Protein AF-A0A963S3J5-F1 (afdb_monomer_lite)

pLDDT: mean 81.97, std 17.03, range [45.91, 96.25]

Secondary structure (DSSP, 8-state):
----SSSTTTTT-------EEEEEE-SS-EEEEEE-TTS-EEEEEEE-HHHHHHHTTTS--

Structure (mmCIF, N/CA/C/O backbone):
data_AF-A0A963S3J5-F1
#
_entry.id   AF-A0A963S3J5-F1
#
loop_
_atom_site.group_PDB
_atom_site.id
_atom_site.type_symbol
_atom_site.label_atom_id
_atom_site.label_alt_id
_atom_site.label_comp_id
_atom_site.label_asym_id
_atom_site.label_entity_id
_atom_site.label_seq_id
_atom_site.pdbx_PDB_ins_code
_atom_site.Cartn_x
_atom_site.Cartn_y
_atom_site.Cartn_z
_atom_site.occupancy
_atom_site.B_iso_or_equiv
_atom_site.auth_seq_id
_atom_site.auth_comp_id
_atom_site.auth_asym_id
_atom_site.auth_atom_id
_atom_site.pdbx_PDB_model_num
ATOM 1 N N . MET A 1 1 ? 16.742 -15.005 42.201 1.00 50.75 1 MET A N 1
ATOM 2 C CA . MET A 1 1 ? 17.022 -13.839 41.337 1.00 50.75 1 MET A CA 1
ATOM 3 C C . MET A 1 1 ? 17.393 -14.367 39.963 1.00 50.75 1 MET A C 1
ATOM 5 O O . MET A 1 1 ? 18.419 -15.020 39.892 1.00 50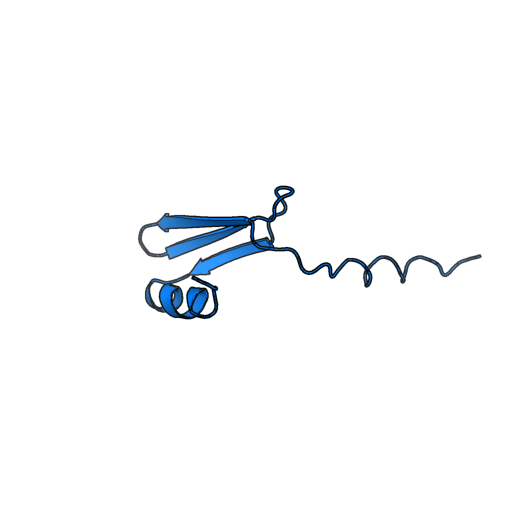.75 1 MET A O 1
ATOM 9 N N . MET A 1 2 ? 16.535 -14.149 38.958 1.00 46.19 2 MET A N 1
ATOM 10 C CA . MET A 1 2 ? 16.698 -14.347 37.497 1.00 46.19 2 MET A CA 1
ATOM 11 C C . MET A 1 2 ? 15.449 -15.028 36.928 1.00 46.19 2 MET A C 1
ATOM 13 O O . MET A 1 2 ? 15.190 -16.187 37.229 1.00 46.19 2 MET A O 1
ATOM 17 N N . GLY A 1 3 ? 14.684 -14.296 36.114 1.00 51.31 3 GLY A N 1
ATOM 18 C CA . GLY A 1 3 ? 13.561 -14.861 35.361 1.00 51.31 3 GLY A CA 1
ATOM 19 C C . GLY A 1 3 ? 12.414 -13.893 35.063 1.00 51.31 3 GLY A C 1
ATOM 20 O O . GLY A 1 3 ? 11.263 -14.287 35.178 1.00 51.31 3 GLY A O 1
ATOM 21 N N . SER A 1 4 ? 12.688 -12.630 34.717 1.00 55.75 4 SER A N 1
ATOM 22 C CA . SER A 1 4 ? 11.634 -11.653 34.371 1.00 55.75 4 SER A CA 1
ATOM 23 C C . SER A 1 4 ? 12.010 -10.806 33.157 1.00 55.75 4 SER A C 1
ATOM 25 O O . SER A 1 4 ? 11.945 -9.587 33.205 1.00 55.75 4 SER A O 1
ATOM 27 N N . LEU A 1 5 ? 12.436 -11.450 32.069 1.00 57.72 5 LEU A N 1
ATOM 28 C CA . LEU A 1 5 ? 12.723 -10.765 30.797 1.00 57.72 5 LEU A CA 1
ATOM 29 C C . LEU A 1 5 ? 12.001 -11.376 29.588 1.00 57.72 5 LEU A C 1
ATOM 31 O O . LEU A 1 5 ? 12.135 -10.867 28.484 1.00 57.72 5 LEU A O 1
ATOM 35 N N . GLN A 1 6 ? 11.198 -12.430 29.775 1.00 52.53 6 GLN A N 1
ATOM 36 C CA . GLN A 1 6 ? 10.502 -13.082 28.660 1.00 52.53 6 GLN A CA 1
ATOM 37 C C . GLN A 1 6 ? 9.079 -12.560 28.427 1.00 52.53 6 GLN A C 1
ATOM 39 O O . GLN A 1 6 ? 8.516 -12.864 27.388 1.00 52.53 6 GLN A O 1
ATOM 44 N N . VAL A 1 7 ? 8.498 -11.756 29.325 1.00 54.75 7 VAL A N 1
ATOM 45 C CA . VAL A 1 7 ? 7.099 -11.292 29.187 1.00 54.75 7 VAL A CA 1
ATOM 46 C C . VAL A 1 7 ? 6.971 -10.014 28.340 1.00 54.75 7 VAL A C 1
ATOM 48 O O . VAL A 1 7 ? 5.914 -9.763 27.784 1.00 54.75 7 VAL A O 1
ATOM 51 N N . GLN A 1 8 ? 8.055 -9.266 28.102 1.00 50.59 8 GLN A N 1
ATOM 52 C CA . GLN A 1 8 ? 7.972 -7.982 27.382 1.00 50.59 8 GLN A CA 1
ATOM 53 C C . GLN A 1 8 ? 7.916 -8.087 25.849 1.00 50.59 8 GLN A C 1
ATOM 55 O O . GLN A 1 8 ? 7.637 -7.095 25.192 1.00 50.59 8 GLN A O 1
ATOM 60 N N . VAL A 1 9 ? 8.183 -9.260 25.263 1.00 57.25 9 VAL A N 1
ATOM 61 C CA . VAL A 1 9 ? 8.218 -9.424 23.793 1.00 57.25 9 VAL A CA 1
ATOM 62 C C . VAL A 1 9 ? 6.859 -9.848 23.217 1.00 57.25 9 VAL A C 1
ATOM 64 O O . VAL A 1 9 ? 6.612 -9.661 22.031 1.00 57.25 9 VAL A O 1
ATOM 67 N N . TRP A 1 10 ? 5.948 -10.380 24.037 1.00 45.91 10 TRP A N 1
ATOM 68 C C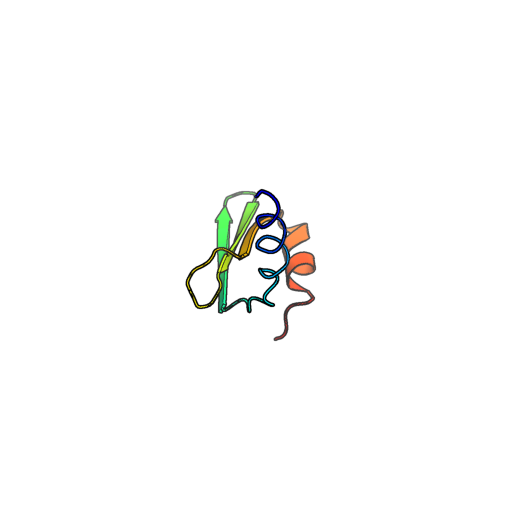A . TRP A 1 10 ? 4.663 -10.930 23.568 1.00 45.91 10 TRP A CA 1
ATOM 69 C C . TRP A 1 10 ? 3.480 -9.979 23.781 1.00 45.91 10 TRP A C 1
ATOM 71 O O . TRP A 1 10 ? 2.425 -10.194 23.196 1.00 45.91 10 TRP A O 1
ATOM 81 N N . GLU A 1 11 ? 3.651 -8.928 24.587 1.00 50.09 11 GLU A N 1
ATOM 82 C CA . GLU A 1 11 ? 2.615 -7.916 24.847 1.00 50.09 11 GLU A CA 1
ATOM 83 C C . GLU A 1 11 ? 2.597 -6.782 23.807 1.00 50.09 11 GLU A C 1
ATOM 85 O O . GLU A 1 11 ? 1.688 -5.962 23.823 1.00 50.09 11 GLU A O 1
ATOM 90 N N . SER A 1 12 ? 3.550 -6.734 22.867 1.00 50.47 12 SER A N 1
ATOM 91 C CA . SER A 1 12 ? 3.642 -5.647 21.875 1.00 50.47 12 SER A CA 1
ATOM 92 C C . SER A 1 12 ? 2.884 -5.897 20.568 1.00 50.47 12 SER A C 1
ATOM 94 O O . SER A 1 12 ? 2.982 -5.089 19.647 1.00 50.47 12 SER A O 1
ATOM 96 N N . PHE A 1 13 ? 2.099 -6.972 20.464 1.00 52.06 13 PHE A N 1
ATOM 97 C CA . PHE A 1 13 ? 1.170 -7.149 19.345 1.00 52.06 13 PHE A CA 1
ATOM 98 C C . PHE A 1 13 ? -0.093 -6.314 19.581 1.00 52.06 13 PHE A C 1
ATOM 100 O O . PHE A 1 13 ? -1.175 -6.844 19.821 1.00 52.06 13 PHE A O 1
ATOM 107 N N . HIS A 1 14 ? 0.048 -4.992 19.544 1.00 60.75 14 HIS A N 1
ATOM 108 C CA . HIS A 1 14 ? -1.105 -4.121 19.363 1.00 60.75 14 HIS A CA 1
ATOM 109 C C . HIS A 1 14 ? -1.519 -4.174 17.889 1.00 60.75 14 HIS A C 1
ATOM 111 O O . HIS A 1 14 ? -0.665 -4.114 17.004 1.00 60.75 14 HIS A O 1
ATOM 117 N N . GLU A 1 15 ? -2.821 -4.300 17.617 1.00 67.62 15 GLU A N 1
ATOM 118 C CA . GLU A 1 15 ? -3.375 -4.032 16.288 1.00 67.62 15 GLU A CA 1
ATOM 119 C C . GLU A 1 15 ? -3.106 -2.558 15.967 1.00 67.62 15 GLU A C 1
ATOM 121 O O . GLU A 1 15 ? -3.836 -1.664 16.387 1.00 67.62 15 GLU A O 1
ATOM 126 N N . GLN A 1 16 ? -1.984 -2.295 15.304 1.00 77.31 16 GLN A N 1
ATOM 127 C CA . GLN A 1 16 ? -1.625 -0.954 14.878 1.00 77.31 16 GLN A CA 1
ATOM 128 C C . GLN A 1 16 ? -2.371 -0.629 13.589 1.00 77.31 16 GLN A C 1
ATOM 130 O O . GLN A 1 16 ? -2.211 -1.298 12.565 1.00 77.31 16 GLN A O 1
ATOM 135 N N . GLU A 1 17 ? -3.213 0.398 13.655 1.00 85.94 17 GLU A N 1
ATOM 136 C CA . GLU A 1 17 ? -3.985 0.865 12.513 1.00 85.94 17 GLU A CA 1
ATOM 137 C C . GLU A 1 17 ? -3.078 1.606 11.524 1.00 85.94 17 GLU A C 1
ATOM 139 O O . GLU A 1 17 ? -2.261 2.455 11.895 1.00 85.94 17 GLU A O 1
ATOM 144 N N . VAL A 1 18 ? -3.231 1.294 10.237 1.00 88.88 18 VAL A N 1
ATOM 145 C CA . VAL A 1 18 ? -2.534 2.017 9.174 1.00 88.88 18 VAL A CA 1
ATOM 146 C C . VAL A 1 18 ? -3.148 3.410 9.044 1.00 88.88 18 VAL A C 1
ATOM 148 O O . VAL A 1 18 ? -4.255 3.561 8.538 1.00 88.88 18 VAL A O 1
ATOM 151 N N . ALA A 1 19 ? -2.404 4.439 9.445 1.00 91.81 19 ALA A N 1
ATOM 152 C CA . ALA A 1 19 ? -2.844 5.830 9.358 1.00 91.81 19 ALA A CA 1
ATOM 153 C C . ALA A 1 19 ? -2.592 6.443 7.979 1.00 91.81 19 ALA A C 1
ATOM 155 O O . ALA A 1 19 ? -3.350 7.284 7.498 1.00 91.81 19 ALA A O 1
ATOM 156 N N . THR A 1 20 ? -1.475 6.093 7.341 1.00 92.25 20 THR A N 1
ATOM 157 C CA . THR A 1 20 ? -1.112 6.645 6.031 1.00 92.25 20 THR A CA 1
ATOM 158 C C . THR A 1 20 ? -0.332 5.630 5.217 1.00 92.25 20 THR A C 1
ATOM 160 O O . THR A 1 20 ? 0.595 4.991 5.714 1.00 92.25 20 THR A O 1
ATOM 163 N N . VAL A 1 21 ? -0.681 5.527 3.934 1.00 92.44 21 VAL A N 1
ATOM 164 C CA . VAL A 1 21 ? 0.043 4.727 2.944 1.00 92.44 21 VAL A CA 1
ATOM 165 C C . VAL A 1 21 ? 0.683 5.658 1.917 1.00 92.44 21 VAL A C 1
ATOM 167 O O . VAL A 1 21 ? -0.003 6.346 1.166 1.00 92.44 21 VAL A O 1
ATOM 170 N N . GLY A 1 22 ? 2.012 5.659 1.860 1.00 92.69 22 GLY A N 1
ATOM 171 C CA . GLY A 1 22 ? 2.799 6.285 0.804 1.00 92.69 22 GLY A CA 1
ATOM 172 C C . GLY A 1 22 ? 3.150 5.283 -0.296 1.00 92.69 22 GLY A C 1
ATOM 173 O O . GLY A 1 22 ? 3.585 4.164 -0.014 1.00 92.69 22 GLY A O 1
ATOM 174 N N . LEU A 1 23 ? 2.998 5.697 -1.555 1.00 93.94 23 LEU A N 1
ATOM 175 C CA . LEU A 1 23 ? 3.396 4.925 -2.732 1.00 93.94 23 LEU A CA 1
ATOM 176 C C . LEU A 1 23 ? 4.396 5.729 -3.565 1.00 93.94 23 LEU A C 1
ATOM 178 O O . LEU A 1 23 ? 4.034 6.712 -4.211 1.00 93.94 23 LEU A O 1
ATOM 182 N N . HIS A 1 24 ? 5.656 5.305 -3.576 1.00 93.75 24 HIS A N 1
ATOM 183 C CA . HIS A 1 24 ? 6.699 5.943 -4.375 1.00 93.75 24 HIS A CA 1
ATOM 184 C C . HIS A 1 24 ? 6.878 5.230 -5.715 1.00 93.75 24 HIS A C 1
ATOM 186 O O . HIS A 1 24 ? 7.051 4.009 -5.773 1.00 93.75 24 HIS A O 1
ATOM 192 N N . LEU A 1 25 ? 6.869 6.009 -6.798 1.00 91.19 25 LEU A N 1
ATOM 193 C CA . LEU A 1 25 ? 7.055 5.520 -8.161 1.00 91.19 25 LEU A CA 1
ATOM 194 C C . LEU A 1 25 ? 8.536 5.587 -8.554 1.00 91.19 25 LEU A C 1
ATOM 196 O O . LEU A 1 25 ? 9.114 6.669 -8.635 1.00 91.19 25 LEU A O 1
ATOM 200 N N . ALA A 1 26 ? 9.135 4.439 -8.863 1.00 86.94 26 ALA A N 1
ATOM 201 C CA . ALA A 1 26 ? 10.426 4.344 -9.541 1.00 86.94 26 ALA A CA 1
ATOM 202 C C . ALA A 1 26 ? 10.272 3.570 -10.862 1.00 86.94 26 ALA A C 1
ATOM 204 O O . ALA A 1 26 ? 9.244 2.942 -11.108 1.00 86.94 26 ALA A O 1
ATOM 205 N N . LYS A 1 27 ? 11.302 3.589 -11.726 1.00 86.75 27 LYS A N 1
ATOM 206 C CA . LYS A 1 27 ? 11.213 3.083 -13.116 1.00 86.75 27 LYS A CA 1
ATOM 207 C C . LYS A 1 27 ? 10.563 1.699 -13.255 1.00 86.75 27 LYS A C 1
ATOM 209 O O . LYS A 1 27 ? 9.776 1.501 -14.167 1.00 86.75 27 LYS A O 1
ATOM 214 N N . ASN A 1 28 ? 10.892 0.760 -12.367 1.00 87.38 28 ASN A N 1
ATOM 215 C CA . ASN A 1 28 ? 10.432 -0.632 -12.456 1.00 87.38 28 ASN A CA 1
ATOM 216 C C . ASN A 1 28 ? 9.871 -1.180 -11.134 1.00 87.38 28 ASN A C 1
ATOM 218 O O . ASN A 1 28 ? 9.611 -2.379 -11.028 1.00 87.38 28 ASN A O 1
ATOM 222 N N . VAL A 1 29 ? 9.738 -0.333 -10.113 1.00 91.62 29 VAL A N 1
ATOM 223 C CA . VAL A 1 29 ? 9.346 -0.752 -8.766 1.00 91.62 29 VAL A CA 1
ATOM 224 C C . VAL A 1 29 ? 8.509 0.331 -8.103 1.00 91.62 29 VAL A C 1
ATOM 226 O O . VAL A 1 29 ? 8.773 1.521 -8.264 1.00 91.62 29 VAL A O 1
ATOM 229 N N . PHE A 1 30 ? 7.509 -0.111 -7.359 1.00 95.06 30 PHE A N 1
ATOM 230 C CA . PHE A 1 30 ? 6.714 0.695 -6.453 1.00 95.06 30 PHE A CA 1
ATOM 231 C C . PHE A 1 30 ? 7.223 0.437 -5.042 1.00 95.06 30 PHE A C 1
ATOM 233 O O . PHE A 1 30 ? 7.331 -0.722 -4.643 1.00 95.06 30 PHE A O 1
ATOM 240 N N . GLU A 1 31 ? 7.557 1.476 -4.289 1.00 95.56 31 GLU A N 1
ATOM 241 C CA . GLU A 1 31 ? 7.872 1.326 -2.868 1.00 95.56 31 GLU A CA 1
ATOM 242 C C . GLU A 1 31 ? 6.669 1.772 -2.045 1.00 95.56 31 GLU A C 1
ATOM 244 O O . GLU A 1 31 ? 6.235 2.918 -2.136 1.00 95.56 31 GLU A O 1
ATOM 249 N N . VAL A 1 32 ? 6.115 0.835 -1.285 1.00 95.69 32 VAL A N 1
ATOM 250 C CA . VAL A 1 32 ? 5.033 1.064 -0.337 1.00 95.69 32 VAL A CA 1
ATOM 251 C C . VAL A 1 32 ? 5.639 1.329 1.028 1.00 95.69 32 VAL A C 1
ATOM 253 O O . VAL A 1 32 ? 6.484 0.555 1.493 1.00 95.69 32 VAL A O 1
ATOM 256 N N . HIS A 1 33 ? 5.167 2.392 1.666 1.00 95.31 33 HIS A N 1
ATOM 257 C CA . HIS A 1 33 ? 5.436 2.693 3.061 1.00 95.31 33 HIS A CA 1
ATOM 258 C C . HIS A 1 33 ? 4.106 2.906 3.787 1.00 95.31 33 HIS A C 1
ATOM 260 O O . HIS A 1 33 ? 3.346 3.782 3.389 1.00 95.31 33 HIS A O 1
ATOM 266 N N . ALA A 1 34 ? 3.810 2.108 4.811 1.00 94.00 34 ALA A N 1
ATOM 267 C CA . ALA A 1 34 ? 2.655 2.323 5.681 1.00 94.00 34 ALA A CA 1
ATOM 268 C C . ALA A 1 34 ? 3.140 2.773 7.056 1.00 94.00 34 ALA A C 1
ATOM 270 O O . ALA A 1 34 ? 4.071 2.166 7.592 1.00 94.00 34 ALA A O 1
ATOM 271 N N . ILE A 1 35 ? 2.512 3.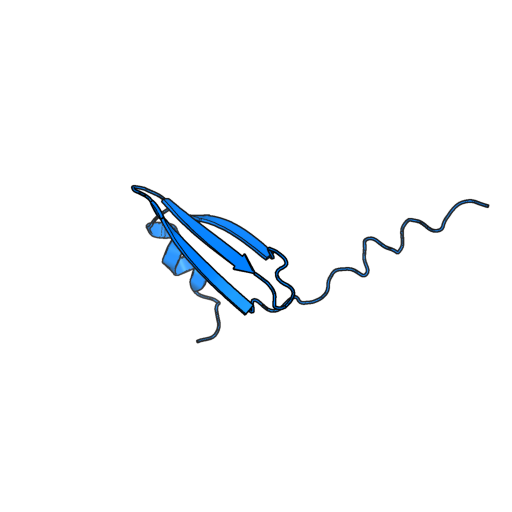812 7.599 1.00 95.06 35 ILE A N 1
ATOM 272 C CA . ILE A 1 35 ? 2.830 4.353 8.921 1.00 95.06 35 ILE A CA 1
ATOM 273 C C . ILE A 1 35 ? 1.603 4.326 9.832 1.00 95.06 35 ILE A C 1
ATOM 275 O O . ILE A 1 35 ? 0.476 4.516 9.362 1.00 95.06 35 ILE A O 1
ATOM 279 N N . ALA A 1 36 ? 1.840 4.089 11.116 1.00 93.00 36 ALA A N 1
ATOM 280 C CA . ALA A 1 36 ? 0.855 4.220 12.179 1.00 93.00 36 ALA A CA 1
ATOM 281 C C . ALA A 1 36 ? 0.633 5.693 12.562 1.00 93.00 36 ALA A C 1
ATOM 283 O O . ALA A 1 36 ? 1.336 6.595 12.092 1.00 93.00 36 ALA A O 1
ATOM 284 N N . LEU A 1 37 ? -0.351 5.944 13.431 1.0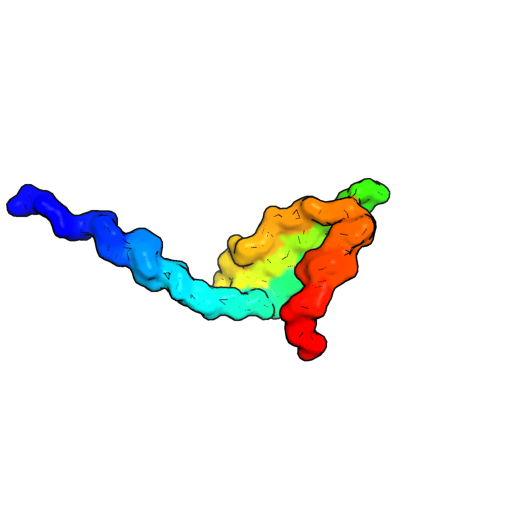0 93.19 37 LEU A N 1
ATOM 285 C CA . LEU A 1 37 ? -0.692 7.293 13.903 1.00 93.19 37 LEU A CA 1
ATOM 286 C C . LEU A 1 37 ? 0.439 7.969 14.692 1.00 93.19 37 LEU A C 1
ATOM 288 O O . LEU A 1 37 ? 0.557 9.192 14.665 1.00 93.19 37 LEU A O 1
ATOM 292 N N . ASP A 1 38 ? 1.269 7.194 15.382 1.00 92.50 38 ASP A N 1
ATOM 293 C CA . ASP A 1 38 ? 2.423 7.683 16.145 1.00 92.50 38 ASP A CA 1
ATOM 294 C C . ASP A 1 38 ? 3.691 7.856 15.286 1.00 92.50 38 ASP A C 1
ATOM 296 O O . ASP A 1 38 ? 4.734 8.287 15.784 1.00 92.50 38 ASP A O 1
ATOM 300 N N . GLY A 1 39 ? 3.593 7.572 13.983 1.00 90.56 39 GLY A N 1
ATOM 301 C CA . GLY A 1 39 ? 4.694 7.655 13.032 1.00 90.56 39 GLY A CA 1
ATOM 302 C C . GLY A 1 39 ? 5.546 6.389 12.934 1.00 90.56 39 GLY A C 1
ATOM 303 O O . GLY A 1 39 ? 6.535 6.405 12.193 1.00 90.56 39 GLY A O 1
ATOM 304 N N . GLU A 1 40 ? 5.189 5.300 13.624 1.00 93.00 40 GLU A N 1
ATOM 305 C CA . GLU A 1 40 ? 5.862 4.010 13.464 1.00 93.00 40 GLU A CA 1
ATOM 306 C C . GLU A 1 40 ? 5.697 3.476 12.031 1.00 93.00 40 GLU A C 1
ATOM 308 O O . GLU A 1 40 ? 4.615 3.507 11.444 1.00 93.00 40 GLU A O 1
ATOM 313 N N . ALA A 1 41 ? 6.786 2.972 11.446 1.00 92.31 41 ALA A N 1
ATOM 314 C CA . ALA A 1 41 ? 6.752 2.336 10.135 1.00 92.31 41 ALA A CA 1
ATOM 315 C C . ALA A 1 41 ? 6.255 0.887 10.252 1.00 92.31 41 ALA A C 1
ATOM 317 O O . ALA A 1 41 ? 7.005 -0.000 10.654 1.00 92.31 41 ALA A O 1
ATOM 318 N N . LEU A 1 42 ? 5.017 0.639 9.822 1.00 91.88 42 LEU A N 1
ATOM 319 C CA . LEU A 1 42 ? 4.379 -0.681 9.868 1.00 91.88 42 LEU A CA 1
ATOM 320 C C . LEU A 1 42 ? 4.769 -1.567 8.682 1.00 91.88 42 LEU A C 1
ATOM 322 O O . LEU A 1 42 ? 4.957 -2.775 8.814 1.00 91.88 42 LEU A O 1
ATOM 326 N N . ILE A 1 43 ? 4.875 -0.978 7.488 1.00 92.94 43 ILE A N 1
ATOM 327 C CA . ILE A 1 43 ? 5.183 -1.716 6.259 1.00 92.94 43 ILE A CA 1
ATOM 328 C C . ILE A 1 43 ? 6.207 -0.943 5.454 1.00 92.94 43 ILE A C 1
ATOM 330 O O . ILE A 1 43 ? 5.987 0.219 5.131 1.00 92.94 43 ILE A O 1
ATOM 334 N N . ARG A 1 44 ? 7.262 -1.628 5.006 1.00 95.06 44 ARG A N 1
ATOM 335 C CA . ARG A 1 44 ? 8.129 -1.152 3.927 1.00 95.06 44 ARG A CA 1
ATOM 336 C C . ARG A 1 44 ? 8.333 -2.252 2.898 1.00 95.06 44 ARG A C 1
ATOM 338 O O . ARG A 1 44 ? 8.979 -3.260 3.183 1.00 95.06 44 ARG A O 1
ATOM 345 N N . ARG A 1 45 ? 7.784 -2.079 1.694 1.00 95.19 45 ARG A N 1
ATOM 346 C CA . ARG A 1 45 ? 7.797 -3.139 0.677 1.00 95.19 45 ARG A CA 1
ATOM 347 C C . ARG A 1 45 ? 8.001 -2.607 -0.731 1.00 95.19 45 ARG A C 1
ATOM 349 O O . ARG A 1 45 ? 7.384 -1.635 -1.141 1.00 95.19 45 ARG A O 1
ATOM 356 N N . LYS A 1 46 ? 8.831 -3.305 -1.504 1.00 96.25 46 LYS A 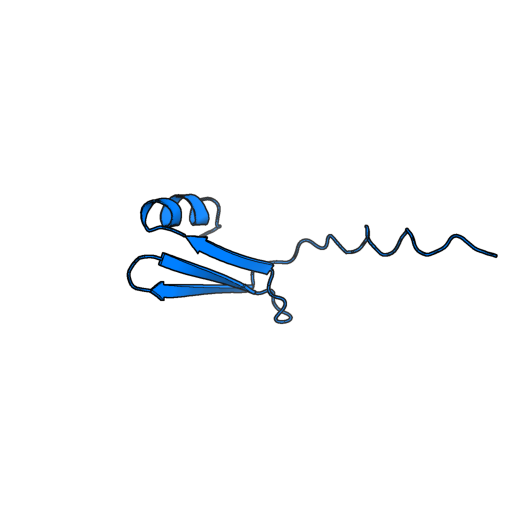N 1
ATOM 357 C CA . LYS A 1 46 ? 8.977 -3.100 -2.947 1.00 96.25 46 LYS A CA 1
ATOM 358 C C . LYS A 1 46 ? 8.039 -4.039 -3.702 1.00 96.25 46 LYS A C 1
ATOM 360 O O . LYS A 1 46 ? 8.059 -5.241 -3.449 1.00 96.25 46 LYS A O 1
ATOM 365 N N . LEU A 1 47 ? 7.255 -3.492 -4.623 1.00 96.19 47 LEU A N 1
ATOM 366 C CA . LEU A 1 47 ? 6.300 -4.205 -5.465 1.00 96.19 47 LEU A CA 1
ATOM 367 C C . LEU A 1 47 ? 6.612 -3.970 -6.943 1.00 96.19 47 LEU A C 1
ATOM 369 O O . LEU A 1 47 ? 6.927 -2.858 -7.375 1.00 96.19 47 LEU A O 1
ATOM 373 N N . ARG A 1 48 ? 6.475 -5.013 -7.752 1.00 94.75 48 ARG A N 1
ATOM 374 C CA . ARG A 1 48 ? 6.332 -4.904 -9.205 1.00 94.75 48 ARG A CA 1
ATOM 375 C C . ARG A 1 48 ? 4.917 -4.440 -9.535 1.00 94.75 48 ARG A C 1
ATOM 377 O O . ARG A 1 48 ? 3.987 -4.630 -8.758 1.00 94.75 48 ARG A O 1
ATOM 384 N N . ARG A 1 49 ? 4.726 -3.902 -10.743 1.00 92.56 49 ARG A N 1
ATOM 385 C CA . ARG A 1 49 ? 3.415 -3.412 -11.208 1.00 92.56 49 ARG A CA 1
ATOM 386 C C . ARG A 1 49 ? 2.299 -4.458 -11.084 1.00 92.56 49 ARG A C 1
ATOM 388 O O . ARG A 1 49 ? 1.190 -4.111 -10.706 1.00 92.56 49 ARG A O 1
ATOM 395 N N . SER A 1 50 ? 2.602 -5.724 -11.373 1.00 94.19 50 SER A N 1
ATOM 396 C CA . SER A 1 50 ? 1.650 -6.840 -11.276 1.00 94.19 50 SER A CA 1
ATOM 397 C C . SER A 1 50 ? 1.226 -7.172 -9.842 1.00 94.19 50 SER A C 1
ATOM 399 O O . SER A 1 50 ? 0.223 -7.847 -9.649 1.00 94.19 50 SER A O 1
ATOM 401 N N . GLU A 1 51 ? 1.982 -6.729 -8.838 1.00 95.31 51 GLU A N 1
ATOM 402 C CA . GLU A 1 51 ? 1.742 -7.055 -7.429 1.00 95.31 51 GLU A CA 1
ATOM 403 C C . GLU A 1 51 ? 0.906 -5.985 -6.717 1.00 95.31 51 GLU A C 1
ATOM 405 O O . GLU A 1 51 ? 0.296 -6.286 -5.697 1.00 95.31 51 GLU A O 1
ATOM 410 N N . VAL A 1 52 ? 0.837 -4.761 -7.261 1.00 92.44 52 VAL A N 1
ATOM 411 C CA . VAL A 1 52 ? 0.187 -3.604 -6.616 1.00 92.44 52 VAL A CA 1
ATOM 412 C C . VAL A 1 52 ? -1.289 -3.869 -6.319 1.00 92.44 52 VAL A C 1
ATOM 414 O O . VAL A 1 52 ? -1.714 -3.706 -5.182 1.00 92.44 52 VAL A O 1
ATOM 417 N N . ILE A 1 53 ? -2.060 -4.325 -7.312 1.00 93.38 53 ILE A N 1
ATOM 418 C CA . ILE A 1 53 ? -3.504 -4.558 -7.139 1.00 93.38 53 ILE A CA 1
ATOM 419 C C . ILE A 1 53 ? -3.763 -5.626 -6.077 1.00 93.38 53 ILE A C 1
ATOM 421 O O . ILE A 1 53 ? -4.575 -5.417 -5.188 1.00 93.38 53 ILE A O 1
ATOM 425 N N . ARG A 1 54 ? -3.037 -6.750 -6.131 1.00 95.06 54 ARG A N 1
ATOM 426 C CA . ARG A 1 54 ? -3.191 -7.831 -5.150 1.00 95.06 54 ARG A CA 1
ATOM 427 C C . ARG A 1 54 ? -2.789 -7.385 -3.746 1.00 95.06 54 ARG A C 1
ATOM 429 O O . ARG A 1 54 ? -3.405 -7.818 -2.786 1.00 95.06 54 ARG A O 1
ATOM 436 N N . PHE A 1 55 ? -1.752 -6.559 -3.627 1.00 93.19 55 PHE A N 1
ATOM 437 C CA . PHE A 1 55 ? -1.267 -6.094 -2.332 1.00 93.19 55 PHE A CA 1
ATOM 438 C C . PHE A 1 55 ? -2.291 -5.213 -1.600 1.00 93.19 55 PHE A C 1
ATOM 440 O O . PHE A 1 55 ? -2.399 -5.310 -0.385 1.00 93.19 55 PHE A O 1
ATOM 447 N N . PHE A 1 56 ? -3.049 -4.392 -2.330 1.00 90.88 56 PHE A N 1
ATOM 448 C CA . PHE A 1 56 ? -4.047 -3.481 -1.759 1.00 90.88 56 PHE A CA 1
ATOM 449 C C . PHE A 1 56 ? -5.489 -4.015 -1.808 1.00 90.88 56 PHE A C 1
ATOM 451 O O . PHE A 1 56 ? -6.408 -3.287 -1.454 1.00 90.88 56 PHE A O 1
ATOM 458 N N . ALA A 1 57 ? -5.701 -5.260 -2.247 1.00 92.25 57 ALA A N 1
ATOM 459 C CA . ALA A 1 57 ? -7.036 -5.812 -2.492 1.00 92.25 57 ALA A CA 1
ATOM 460 C C . ALA A 1 57 ? -7.902 -5.938 -1.228 1.00 92.25 57 ALA A C 1
ATOM 462 O O . ALA A 1 57 ? -9.119 -5.822 -1.321 1.00 92.25 57 ALA A O 1
ATOM 463 N N . ASP A 1 58 ? -7.268 -6.153 -0.074 1.00 86.25 58 ASP A N 1
ATOM 464 C CA . ASP A 1 58 ? -7.950 -6.374 1.206 1.00 86.25 58 ASP A CA 1
ATOM 465 C C . ASP A 1 58 ? -8.039 -5.094 2.057 1.00 86.25 58 ASP A C 1
ATOM 467 O O . ASP A 1 58 ? -8.486 -5.148 3.203 1.00 86.25 58 ASP A O 1
ATOM 471 N N . LEU A 1 59 ? -7.602 -3.941 1.528 1.00 80.19 59 LEU A N 1
ATOM 472 C CA . LEU A 1 59 ? -7.785 -2.677 2.234 1.00 80.19 59 LEU A CA 1
ATOM 473 C C . LEU A 1 59 ? -9.264 -2.260 2.207 1.00 80.19 59 LEU A C 1
ATOM 475 O O . LEU A 1 59 ? -9.893 -2.324 1.146 1.00 80.19 59 LEU A O 1
ATOM 479 N N . PRO A 1 60 ? -9.816 -1.797 3.342 1.00 77.06 60 PRO A N 1
ATOM 480 C CA . PRO A 1 60 ? -11.132 -1.174 3.349 1.00 77.06 60 PRO A CA 1
ATOM 481 C C . PRO A 1 60 ? -11.137 0.100 2.471 1.00 77.06 60 PRO A C 1
ATOM 483 O O . PRO A 1 60 ? -10.095 0.756 2.363 1.00 77.06 60 PRO A O 1
ATOM 486 N N . PRO A 1 61 ? -12.270 0.425 1.814 1.00 73.25 61 PRO A N 1
ATOM 487 C CA . PRO A 1 61 ? -12.413 1.613 0.968 1.00 73.25 61 PRO A CA 1
ATOM 488 C C . PRO A 1 61 ? -12.430 2.932 1.749 1.00 73.25 61 PRO A C 1
ATOM 490 O O . PRO A 1 61 ? -12.873 2.931 2.920 1.00 73.25 61 PRO A O 1
#

Radius of gyration: 16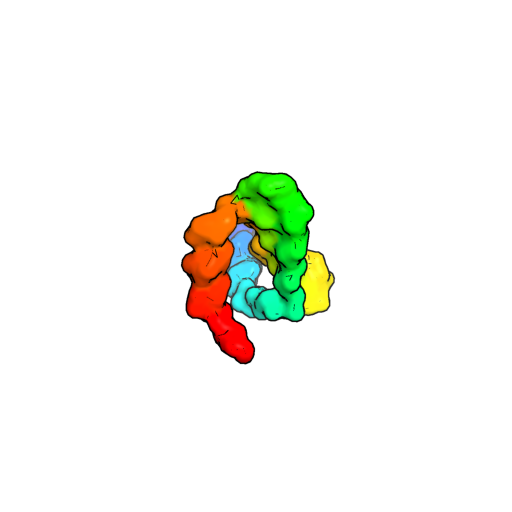.49 Å; chains: 1; bounding box: 29×22×54 Å

Foldseek 3Di:
DDDPDPPVPPVPPDPFDFPDWDWDDDPFWIWIWTAGPVGDTPDTDIDGPVCVCVVCVPPDD

Sequence (61 aa):
MMGSLQVQVWESFHEQEVATVGLHLAKNVFEVHAIALDGEALIRRKLRRSEVIRFFADLPP